Protein AF-A0A699ZRI1-F1 (afdb_monomer_lite)

Secondary structure (DSSP, 8-state):
---HHHHHHHT-HHHHHHHHHHHH-HHHHHHHHTSHHHHHHHHHHHHTTS----

Organism: Haematococcus lacustris (NCBI:txid44745)

Sequence (54 aa):
MSDPEVQGILRDPVMQNVLRELQENPRSSQQHLRQPEIMAKINKLVAAGIIQMK

Foldseek 3Di:
DPDVLLVVLVVDPLNVVLVVCCVVPVVVSVVVCVDVVSVVNVVVCVVVVNDDDD

pLDDT: mean 86.09, std 7.2, range [60.5, 92.75]

Structure (mmCIF, N/CA/C/O backbone):
data_AF-A0A699ZRI1-F1
#
_entry.id   AF-A0A699ZRI1-F1
#
loop_
_atom_site.group_PDB
_atom_site.id
_atom_site.type_symbol
_atom_site.label_atom_id
_atom_site.label_alt_id
_atom_site.label_comp_id
_atom_site.label_asym_id
_atom_site.label_entity_id
_atom_site.label_seq_id
_atom_site.pdbx_PDB_ins_code
_atom_site.Cartn_x
_atom_site.Cartn_y
_atom_site.Cartn_z
_atom_site.occupancy
_atom_site.B_iso_or_equiv
_atom_site.auth_seq_id
_atom_site.auth_comp_id
_atom_site.auth_asym_id
_atom_site.auth_atom_id
_atom_site.pdbx_PDB_model_num
ATOM 1 N N . MET A 1 1 ? -10.139 7.962 15.016 1.00 60.50 1 MET A N 1
ATOM 2 C CA . MET A 1 1 ? -8.861 7.370 15.467 1.00 60.50 1 MET A CA 1
ATOM 3 C C . MET A 1 1 ? -8.214 6.767 14.238 1.00 60.50 1 MET A C 1
ATOM 5 O O . MET A 1 1 ? -8.892 6.007 13.563 1.00 60.50 1 MET A O 1
ATOM 9 N N . SER A 1 2 ? -7.002 7.190 13.872 1.00 67.94 2 SER A N 1
ATOM 10 C CA . SER A 1 2 ? -6.315 6.657 12.689 1.00 67.94 2 SER A CA 1
ATOM 11 C C . SER A 1 2 ? -6.147 5.152 12.841 1.00 67.94 2 SER A C 1
ATOM 13 O O . SER A 1 2 ? -5.637 4.702 13.864 1.00 67.94 2 SER A O 1
ATOM 15 N N . ASP A 1 3 ? -6.623 4.398 11.856 1.00 85.69 3 ASP A N 1
ATOM 16 C CA . ASP A 1 3 ? -6.573 2.943 11.879 1.00 85.69 3 ASP A CA 1
ATOM 17 C C . ASP A 1 3 ? -5.096 2.488 11.970 1.00 85.69 3 ASP A C 1
ATOM 19 O O . ASP A 1 3 ? -4.290 2.844 11.098 1.00 85.69 3 ASP A O 1
ATOM 23 N N . PRO A 1 4 ? -4.692 1.773 13.039 1.00 87.12 4 PRO A N 1
ATOM 24 C CA . PRO A 1 4 ? -3.311 1.326 13.209 1.00 87.12 4 PRO A CA 1
ATOM 25 C C . PRO A 1 4 ? -2.869 0.395 12.076 1.00 87.12 4 PRO A C 1
ATOM 27 O O . PRO A 1 4 ? -1.684 0.352 11.741 1.00 87.12 4 PRO A O 1
ATOM 30 N N . GLU A 1 5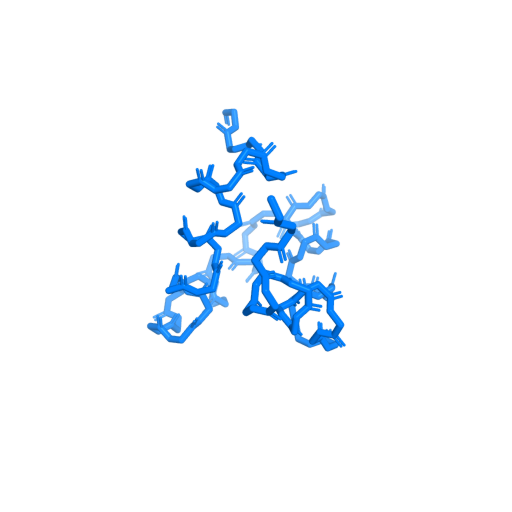 ? -3.807 -0.303 11.438 1.00 87.62 5 GLU A N 1
ATOM 31 C CA . GLU A 1 5 ? -3.513 -1.147 10.293 1.00 87.62 5 GLU A CA 1
ATOM 32 C C . GLU A 1 5 ? -3.127 -0.312 9.069 1.00 87.62 5 GLU A C 1
ATOM 34 O O . GLU A 1 5 ? -2.113 -0.577 8.427 1.00 87.62 5 GLU A O 1
ATOM 39 N N . VAL A 1 6 ? -3.862 0.769 8.802 1.00 89.56 6 VAL A N 1
ATOM 40 C CA . VAL A 1 6 ? -3.542 1.735 7.740 1.00 89.56 6 VAL A CA 1
ATOM 41 C C . VAL A 1 6 ? -2.160 2.350 7.954 1.00 89.56 6 VAL A C 1
ATOM 43 O O . VAL A 1 6 ? -1.374 2.457 7.014 1.00 89.56 6 VAL A O 1
ATOM 46 N N . GLN A 1 7 ? -1.820 2.700 9.196 1.00 88.94 7 GLN A N 1
ATOM 47 C CA . GLN A 1 7 ? -0.478 3.190 9.523 1.00 88.94 7 GLN A CA 1
ATOM 48 C C . GLN A 1 7 ? 0.607 2.135 9.281 1.00 88.94 7 GLN A C 1
ATOM 50 O O . GLN A 1 7 ? 1.691 2.478 8.808 1.00 88.94 7 GLN A O 1
ATOM 55 N N . GLY A 1 8 ? 0.323 0.865 9.578 1.00 91.75 8 GLY A N 1
ATOM 56 C CA . GLY A 1 8 ? 1.217 -0.250 9.269 1.00 91.75 8 GLY A CA 1
ATOM 57 C C . GLY A 1 8 ? 1.453 -0.391 7.767 1.00 91.75 8 GLY A C 1
ATOM 58 O O . GLY A 1 8 ? 2.595 -0.509 7.332 1.00 91.75 8 GLY A O 1
ATOM 59 N N . ILE A 1 9 ? 0.392 -0.277 6.970 1.00 91.12 9 ILE A N 1
ATOM 60 C CA . ILE A 1 9 ? 0.466 -0.370 5.510 1.00 91.12 9 ILE A CA 1
ATOM 61 C C . ILE A 1 9 ? 1.273 0.791 4.915 1.00 91.12 9 ILE A C 1
ATOM 63 O O . ILE A 1 9 ? 2.088 0.577 4.024 1.00 91.12 9 ILE A O 1
ATOM 67 N N . LEU A 1 10 ? 1.099 2.018 5.411 1.00 87.56 10 LEU A N 1
ATOM 68 C CA . LEU A 1 10 ? 1.879 3.175 4.946 1.00 87.56 10 LEU A CA 1
ATOM 69 C C . LEU A 1 10 ? 3.377 3.065 5.273 1.00 87.56 10 LEU A C 1
ATOM 71 O O . LEU A 1 10 ? 4.216 3.662 4.593 1.00 87.56 10 LEU A O 1
ATOM 75 N N . ARG A 1 11 ? 3.718 2.311 6.321 1.00 91.00 11 ARG A N 1
ATOM 76 C CA . ARG A 1 11 ? 5.102 2.012 6.711 1.00 91.00 11 ARG A CA 1
ATOM 77 C C . ARG A 1 11 ? 5.690 0.818 5.961 1.00 91.00 11 ARG A C 1
ATOM 79 O O . ARG A 1 11 ? 6.886 0.576 6.086 1.00 91.00 11 ARG A O 1
ATOM 86 N N . ASP A 1 12 ? 4.881 0.085 5.202 1.00 92.75 12 ASP A N 1
ATOM 87 C CA . ASP A 1 12 ? 5.333 -1.072 4.443 1.00 92.75 12 ASP A CA 1
ATOM 88 C C . ASP A 1 12 ? 6.190 -0.614 3.242 1.00 92.75 12 ASP A C 1
ATOM 90 O O . ASP A 1 12 ? 5.692 0.109 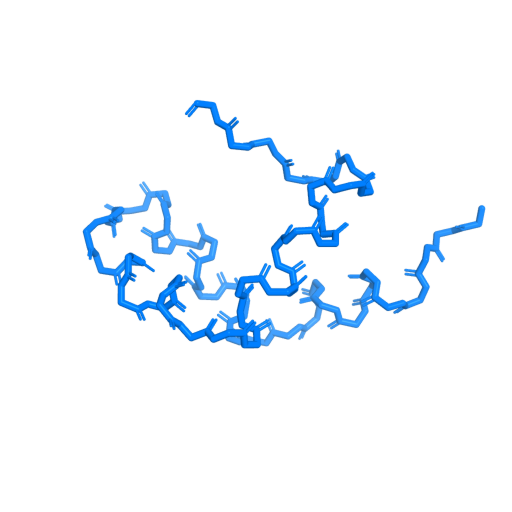2.370 1.00 92.75 12 ASP A O 1
ATOM 94 N N . PRO A 1 13 ? 7.468 -1.031 3.155 1.00 90.88 13 PRO A N 1
ATOM 95 C CA . PRO A 1 13 ? 8.353 -0.641 2.059 1.00 90.88 13 PRO A CA 1
ATOM 96 C C . PRO A 1 13 ? 7.865 -1.155 0.699 1.00 90.88 13 PRO A C 1
ATOM 98 O O . PRO A 1 13 ? 8.058 -0.485 -0.316 1.00 90.88 13 PRO A O 1
ATOM 101 N N . VAL A 1 14 ? 7.188 -2.308 0.662 1.00 89.81 14 VAL A N 1
ATOM 102 C CA . VAL A 1 14 ? 6.590 -2.833 -0.570 1.00 89.81 14 VAL A CA 1
ATOM 103 C C . VAL A 1 14 ? 5.483 -1.898 -1.027 1.00 89.81 14 VAL A C 1
ATOM 105 O O . VAL A 1 14 ? 5.429 -1.545 -2.200 1.00 89.81 14 VAL A O 1
ATOM 108 N N . MET A 1 15 ? 4.633 -1.439 -0.108 1.00 90.50 15 MET A N 1
ATOM 109 C CA . MET A 1 15 ? 3.538 -0.546 -0.472 1.00 90.50 15 MET A CA 1
ATOM 110 C C . MET A 1 15 ? 4.045 0.809 -0.957 1.00 90.50 15 MET A C 1
ATOM 112 O O . MET A 1 15 ? 3.551 1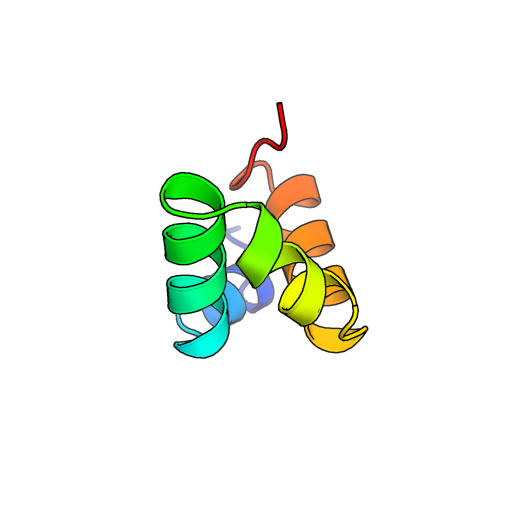.326 -1.952 1.00 90.50 15 MET A O 1
ATOM 116 N N . GLN A 1 16 ? 5.082 1.352 -0.322 1.00 90.81 16 GLN A N 1
ATOM 117 C CA . GLN A 1 16 ? 5.723 2.584 -0.786 1.00 90.81 16 GLN A CA 1
ATOM 118 C C . GLN A 1 16 ? 6.259 2.457 -2.217 1.00 90.81 16 GLN A C 1
ATOM 120 O O . GLN A 1 16 ? 6.069 3.369 -3.024 1.00 90.81 16 GLN A O 1
ATOM 125 N N . ASN A 1 17 ? 6.871 1.319 -2.554 1.00 89.81 17 ASN A N 1
ATOM 126 C CA . ASN A 1 17 ? 7.334 1.050 -3.915 1.00 89.81 17 ASN A CA 1
ATOM 127 C C . ASN A 1 17 ? 6.165 0.916 -4.894 1.00 89.81 17 ASN A C 1
ATOM 129 O O . ASN A 1 17 ? 6.201 1.523 -5.956 1.00 89.81 17 ASN A O 1
ATOM 133 N N . VAL A 1 18 ? 5.097 0.206 -4.520 1.00 88.56 18 VAL A N 1
ATOM 134 C CA . VAL A 1 18 ? 3.904 0.046 -5.367 1.00 88.56 18 VAL A CA 1
ATOM 135 C C . VAL A 1 18 ? 3.245 1.384 -5.674 1.00 88.56 18 VAL A C 1
ATOM 137 O O . VAL A 1 18 ? 2.849 1.613 -6.812 1.00 88.56 18 VAL A O 1
ATOM 140 N N . LEU A 1 19 ? 3.139 2.278 -4.689 1.00 86.75 19 LEU A N 1
ATOM 141 C CA . LEU A 1 19 ? 2.572 3.613 -4.891 1.00 86.75 19 LEU A CA 1
ATOM 142 C C . LEU A 1 19 ? 3.445 4.474 -5.803 1.00 86.75 19 LEU A C 1
ATOM 144 O O . LEU A 1 19 ? 2.910 5.188 -6.650 1.00 86.75 19 LEU A O 1
ATOM 148 N N . ARG A 1 20 ? 4.772 4.373 -5.670 1.00 88.69 20 ARG A N 1
ATOM 149 C CA . ARG A 1 20 ? 5.716 5.038 -6.573 1.00 88.69 20 ARG A CA 1
ATOM 150 C C . ARG A 1 20 ? 5.598 4.488 -7.994 1.00 88.69 20 ARG A C 1
ATOM 152 O O . ARG A 1 20 ? 5.418 5.258 -8.930 1.00 88.69 20 ARG A O 1
ATOM 159 N N . GLU A 1 21 ? 5.598 3.168 -8.154 1.00 87.62 21 GLU A N 1
ATOM 160 C CA . GLU A 1 21 ? 5.422 2.518 -9.453 1.00 87.62 21 GLU A CA 1
ATOM 161 C C . GLU A 1 21 ? 4.052 2.807 -10.068 1.00 87.62 21 GLU A C 1
ATOM 163 O O . GLU A 1 21 ? 3.954 2.957 -11.275 1.00 87.62 21 GLU A O 1
ATOM 168 N N . LEU A 1 22 ? 2.987 2.939 -9.277 1.00 84.69 22 LEU A N 1
ATOM 169 C CA . LEU A 1 22 ? 1.674 3.360 -9.774 1.00 84.69 22 LEU A CA 1
ATOM 170 C C . LEU A 1 22 ? 1.724 4.739 -10.445 1.00 84.69 22 LEU A C 1
ATOM 172 O O . LEU A 1 22 ? 1.006 4.951 -11.421 1.00 84.69 22 LEU A O 1
ATOM 176 N N . GLN A 1 23 ? 2.565 5.647 -9.942 1.00 83.56 23 GLN A N 1
ATOM 177 C CA . GLN A 1 23 ? 2.764 6.980 -10.515 1.00 83.56 23 GLN A CA 1
ATOM 178 C C . GLN A 1 23 ? 3.731 6.967 -11.706 1.00 83.56 23 GLN A C 1
ATOM 180 O O . GLN A 1 23 ? 3.461 7.616 -12.713 1.00 83.56 23 GLN A O 1
ATOM 185 N N . GLU A 1 24 ? 4.846 6.240 -11.606 1.00 89.81 24 GLU A N 1
ATOM 186 C CA . GLU A 1 24 ? 5.897 6.233 -12.633 1.00 89.81 24 GLU A CA 1
ATOM 187 C C . GLU A 1 24 ? 5.605 5.260 -13.786 1.00 89.81 24 GLU A C 1
ATOM 189 O O . GLU A 1 24 ? 5.817 5.581 -14.955 1.00 89.81 24 GLU A O 1
ATOM 194 N N . ASN A 1 25 ? 5.129 4.055 -13.472 1.00 86.69 25 ASN A N 1
ATOM 195 C CA . ASN A 1 25 ? 4.885 2.981 -14.429 1.00 86.69 25 ASN A CA 1
ATOM 196 C C . ASN A 1 25 ? 3.702 2.079 -14.012 1.00 86.69 25 ASN A C 1
ATOM 198 O O . ASN A 1 25 ? 3.898 0.970 -13.492 1.00 86.69 25 ASN A O 1
ATOM 202 N N . PRO A 1 26 ? 2.459 2.486 -14.323 1.00 81.94 26 PRO A N 1
ATOM 203 C CA . PRO A 1 26 ? 1.262 1.737 -13.949 1.00 81.94 26 PRO A CA 1
ATOM 204 C C . PRO A 1 26 ? 1.188 0.320 -14.545 1.00 81.94 26 PRO A C 1
ATOM 206 O O . PRO A 1 26 ? 0.384 -0.489 -14.094 1.00 81.94 26 PRO A O 1
ATOM 209 N N . ARG A 1 27 ? 2.011 -0.024 -15.547 1.00 85.25 27 ARG A N 1
ATOM 210 C CA . ARG A 1 27 ? 2.087 -1.399 -16.074 1.00 85.25 27 ARG A CA 1
ATOM 211 C C . ARG A 1 27 ? 2.883 -2.334 -15.163 1.00 85.25 27 ARG A C 1
ATOM 213 O O . ARG A 1 27 ? 2.528 -3.502 -15.062 1.00 85.25 27 ARG A O 1
ATOM 220 N N . SER A 1 28 ? 3.934 -1.839 -14.506 1.00 83.50 28 SER A N 1
ATOM 221 C CA . SER A 1 28 ? 4.720 -2.626 -13.540 1.00 83.50 28 SER A CA 1
ATOM 222 C C . SER A 1 28 ? 3.911 -2.881 -12.272 1.00 83.50 28 SER A C 1
ATOM 224 O O . SER A 1 28 ? 3.780 -4.017 -11.810 1.00 83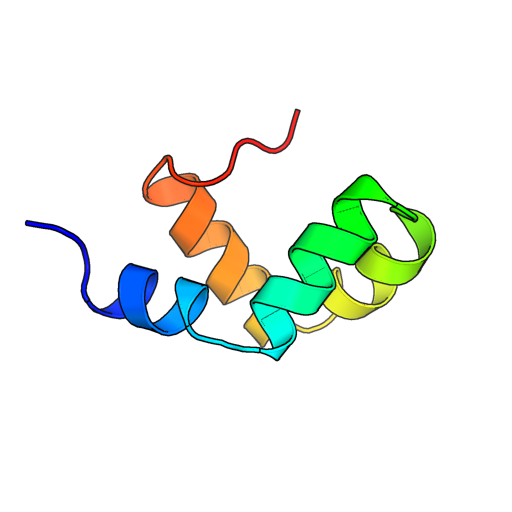.50 28 SER A O 1
ATOM 226 N N . SER A 1 29 ? 3.241 -1.835 -11.783 1.00 83.38 29 SER A N 1
ATOM 227 C CA . SER A 1 29 ? 2.429 -1.928 -10.574 1.00 83.38 29 SER A CA 1
ATOM 228 C C . SER A 1 29 ? 1.276 -2.927 -10.708 1.00 83.38 29 SER A C 1
ATOM 230 O O . SER A 1 29 ? 0.916 -3.562 -9.720 1.00 83.38 29 SER A O 1
ATOM 232 N N . GLN A 1 30 ? 0.751 -3.176 -11.918 1.00 83.88 30 GLN A N 1
ATOM 233 C CA . GLN A 1 30 ? -0.242 -4.233 -12.161 1.00 83.88 30 GLN A CA 1
ATOM 234 C C . GLN A 1 30 ? 0.221 -5.609 -11.672 1.00 83.88 30 GLN A C 1
ATOM 236 O O . GLN A 1 30 ? -0.594 -6.373 -11.159 1.00 83.88 30 GLN A O 1
ATOM 241 N N . GLN A 1 31 ? 1.508 -5.942 -11.788 1.00 86.75 31 GLN A N 1
ATOM 242 C CA . GLN A 1 31 ? 2.024 -7.217 -11.292 1.00 86.75 31 GLN A CA 1
ATOM 243 C C . GLN A 1 31 ? 1.966 -7.291 -9.761 1.00 86.75 31 GLN A C 1
ATOM 245 O O . GLN A 1 31 ? 1.653 -8.343 -9.203 1.00 86.75 31 GLN A O 1
ATOM 250 N N . HIS A 1 32 ? 2.197 -6.172 -9.079 1.00 86.31 32 HIS A N 1
ATOM 251 C CA . HIS A 1 32 ? 2.041 -6.066 -7.631 1.00 86.31 32 HIS A CA 1
ATOM 252 C C . HIS A 1 32 ? 0.574 -6.100 -7.204 1.00 86.31 32 HIS A C 1
ATOM 254 O O . HIS A 1 32 ? 0.232 -6.793 -6.252 1.00 86.31 32 HIS A O 1
ATOM 260 N N . LEU A 1 33 ? -0.313 -5.448 -7.957 1.00 83.81 33 LEU A N 1
ATOM 261 C CA . LEU A 1 33 ? -1.762 -5.501 -7.741 1.00 83.81 33 LEU A CA 1
ATOM 262 C C . LEU A 1 33 ? -2.345 -6.910 -7.925 1.00 83.81 33 LEU A C 1
ATOM 264 O O . LEU A 1 33 ? -3.427 -7.197 -7.427 1.00 83.81 33 LEU A O 1
ATOM 268 N N . ARG A 1 34 ? -1.646 -7.822 -8.608 1.00 88.19 34 ARG A N 1
ATOM 269 C CA . ARG A 1 34 ? -2.056 -9.235 -8.679 1.00 88.19 34 ARG A CA 1
ATOM 270 C C . ARG A 1 34 ? -1.814 -9.994 -7.379 1.00 88.19 34 ARG A C 1
ATOM 272 O O . ARG A 1 34 ? -2.376 -11.072 -7.204 1.00 88.19 34 ARG A O 1
ATOM 279 N N . GLN A 1 35 ? -0.990 -9.461 -6.479 1.00 90.44 35 GLN A N 1
ATOM 280 C CA . GLN A 1 35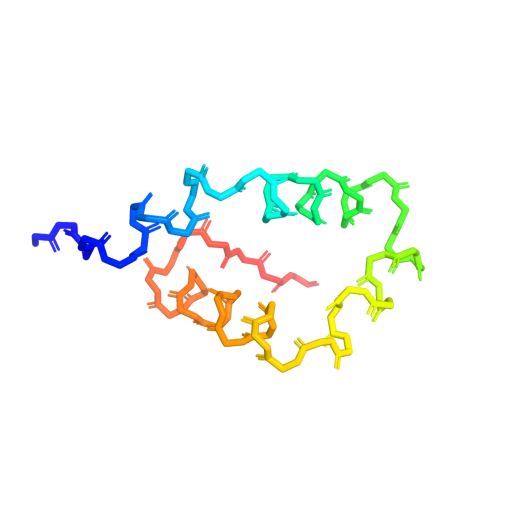 ? -0.742 -10.086 -5.190 1.00 90.44 35 GLN A CA 1
ATOM 281 C C . GLN A 1 35 ? -1.925 -9.789 -4.255 1.00 90.44 35 GLN A C 1
ATOM 283 O O . GLN A 1 35 ? -2.217 -8.617 -3.994 1.00 90.44 35 GLN A O 1
ATOM 288 N N . PRO A 1 36 ? -2.604 -10.819 -3.721 1.00 90.25 36 PRO A N 1
ATOM 289 C CA . PRO A 1 36 ? -3.804 -10.629 -2.908 1.00 90.25 36 PRO A CA 1
ATOM 290 C C . PRO A 1 36 ? -3.531 -9.823 -1.631 1.00 90.25 36 PRO A C 1
ATOM 292 O O . PRO A 1 36 ? -4.374 -9.027 -1.223 1.00 90.25 36 PRO A O 1
ATOM 295 N N . GLU A 1 37 ? -2.338 -9.949 -1.043 1.00 90.38 37 GLU A N 1
ATOM 296 C CA . GLU A 1 37 ? -1.921 -9.114 0.090 1.00 90.38 37 GLU A CA 1
ATOM 297 C C . GLU A 1 37 ? -1.862 -7.625 -0.264 1.00 90.38 37 GLU A C 1
ATOM 299 O O . GLU A 1 37 ? -2.357 -6.789 0.488 1.00 90.38 37 GLU A O 1
ATOM 304 N N . ILE A 1 38 ? -1.280 -7.273 -1.413 1.00 89.81 38 ILE A N 1
ATOM 305 C CA . ILE A 1 38 ? -1.133 -5.873 -1.833 1.00 89.81 38 ILE A CA 1
ATOM 306 C C . ILE A 1 38 ? -2.499 -5.273 -2.154 1.00 89.81 38 ILE A C 1
ATOM 308 O O . ILE A 1 38 ? -2.799 -4.165 -1.714 1.00 89.81 38 ILE A O 1
ATOM 312 N N . MET A 1 39 ? -3.360 -6.027 -2.837 1.00 90.25 39 MET A N 1
ATOM 313 C CA . MET A 1 39 ? -4.752 -5.633 -3.066 1.00 90.25 39 MET A CA 1
ATOM 314 C C . MET A 1 39 ? -5.506 -5.382 -1.762 1.00 90.25 39 MET A C 1
ATOM 316 O O . MET A 1 39 ? -6.173 -4.359 -1.629 1.00 90.25 39 MET A O 1
ATOM 320 N N . ALA A 1 40 ? -5.379 -6.276 -0.777 1.00 92.19 40 ALA A N 1
ATOM 321 C CA . ALA A 1 40 ? -6.015 -6.093 0.523 1.00 92.19 40 ALA A CA 1
ATOM 322 C C . ALA A 1 40 ? -5.531 -4.809 1.214 1.00 92.19 40 ALA A C 1
ATOM 324 O O . ALA A 1 40 ? -6.344 -4.028 1.711 1.00 92.19 40 ALA A O 1
ATOM 325 N N . LYS A 1 41 ? -4.218 -4.554 1.186 1.00 91.56 41 LYS A N 1
ATOM 326 C CA . LYS A 1 41 ? -3.603 -3.345 1.744 1.00 91.56 41 LYS A CA 1
ATOM 327 C C . LYS A 1 41 ? -4.112 -2.077 1.056 1.00 91.56 41 LYS A C 1
ATOM 329 O O . LYS A 1 41 ? -4.543 -1.142 1.724 1.00 91.56 41 LYS A O 1
ATOM 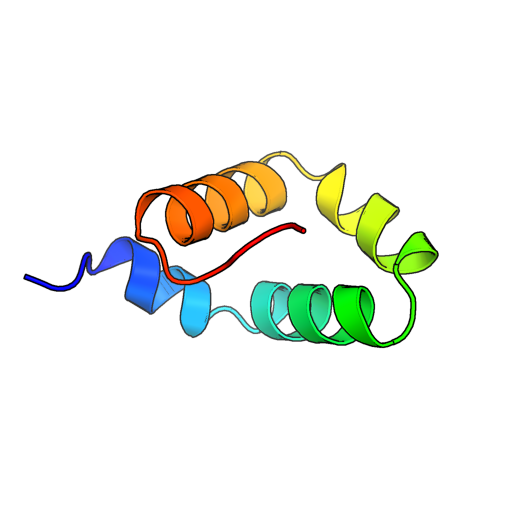334 N N . ILE A 1 42 ? -4.136 -2.058 -0.273 1.00 89.88 42 ILE A N 1
ATOM 335 C CA . ILE A 1 42 ? -4.618 -0.907 -1.040 1.00 89.88 42 ILE A CA 1
ATOM 336 C C . ILE A 1 42 ? -6.107 -0.661 -0.805 1.00 89.88 42 ILE A C 1
ATOM 338 O O . ILE A 1 42 ? -6.493 0.478 -0.563 1.00 89.88 42 ILE A O 1
ATOM 342 N N . ASN A 1 43 ? -6.936 -1.706 -0.793 1.00 89.75 43 ASN A N 1
ATOM 343 C CA . ASN A 1 43 ? -8.361 -1.571 -0.491 1.00 89.75 43 ASN A CA 1
ATOM 344 C C . ASN A 1 43 ? -8.593 -0.931 0.884 1.00 89.75 43 ASN A C 1
ATOM 346 O O . ASN A 1 43 ? -9.475 -0.087 1.017 1.00 89.75 43 ASN A O 1
ATOM 350 N N . LYS A 1 44 ? -7.771 -1.264 1.889 1.00 90.94 44 LYS A N 1
ATOM 351 C CA . LYS A 1 44 ? -7.822 -0.610 3.208 1.00 90.94 44 LYS A CA 1
ATOM 352 C C . LYS A 1 44 ? -7.430 0.860 3.142 1.00 90.94 44 LYS A C 1
ATOM 354 O O . LYS A 1 44 ? -8.116 1.694 3.723 1.00 90.94 44 LYS A O 1
ATOM 359 N N . LEU A 1 45 ? -6.378 1.200 2.398 1.00 89.50 45 LEU A N 1
ATOM 360 C CA . LEU A 1 45 ? -5.976 2.595 2.203 1.00 89.50 45 LEU A CA 1
ATOM 361 C C . LEU A 1 45 ? -7.037 3.419 1.451 1.00 89.50 45 LEU A C 1
ATOM 363 O O . LEU A 1 45 ? -7.241 4.587 1.780 1.00 89.50 45 LEU A O 1
ATOM 367 N N . VAL A 1 46 ? -7.728 2.820 0.478 1.00 89.44 46 VAL A N 1
ATOM 368 C CA . VAL A 1 46 ? -8.840 3.445 -0.257 1.00 89.44 46 VAL A CA 1
ATOM 369 C C . VAL A 1 46 ? -10.061 3.618 0.646 1.00 89.44 46 VAL A C 1
ATOM 371 O O . VAL A 1 46 ? -10.629 4.705 0.701 1.00 89.44 46 VAL A O 1
ATOM 374 N N . ALA A 1 47 ? -10.433 2.587 1.409 1.00 89.44 47 ALA A N 1
ATOM 375 C CA . ALA A 1 47 ? -11.538 2.652 2.367 1.00 89.44 47 ALA A CA 1
ATOM 376 C C . ALA A 1 47 ? -11.293 3.694 3.471 1.00 89.44 47 ALA A C 1
ATOM 378 O O . ALA A 1 47 ? -12.225 4.355 3.921 1.00 89.44 47 ALA A O 1
ATOM 379 N N . ALA A 1 48 ? -10.032 3.880 3.869 1.00 89.38 48 ALA A N 1
ATOM 380 C CA . ALA A 1 48 ? -9.611 4.921 4.801 1.00 89.38 48 ALA A CA 1
ATOM 381 C C . ALA A 1 48 ? -9.511 6.323 4.164 1.00 89.38 48 ALA A C 1
ATOM 383 O O . ALA A 1 48 ? -9.210 7.287 4.865 1.00 89.38 48 ALA A O 1
ATOM 384 N N . GLY A 1 49 ? -9.733 6.449 2.851 1.00 86.31 49 GLY A N 1
ATOM 385 C CA . GLY A 1 49 ? -9.666 7.714 2.119 1.00 86.31 49 GLY A CA 1
ATOM 386 C C . GLY A 1 49 ? -8.251 8.269 1.933 1.00 86.31 49 GLY A C 1
ATOM 387 O O . GLY A 1 49 ? -8.102 9.444 1.608 1.00 86.31 49 GLY A O 1
ATOM 388 N N . ILE A 1 50 ? -7.212 7.454 2.145 1.00 85.75 50 ILE A N 1
ATOM 389 C CA . ILE A 1 50 ? -5.808 7.878 2.012 1.00 85.75 50 ILE A CA 1
ATOM 390 C C . ILE A 1 50 ? -5.341 7.817 0.559 1.00 85.75 50 ILE A C 1
ATOM 392 O O . ILE A 1 50 ? -4.570 8.667 0.119 1.00 85.75 50 ILE A O 1
ATOM 396 N N . ILE A 1 51 ? -5.812 6.822 -0.193 1.00 81.00 51 ILE A N 1
ATOM 397 C CA . ILE A 1 51 ? -5.518 6.687 -1.620 1.00 81.00 51 ILE A CA 1
ATOM 398 C C . ILE A 1 51 ? -6.797 6.899 -2.415 1.00 81.00 51 ILE A C 1
ATOM 400 O O . ILE A 1 51 ? -7.835 6.318 -2.106 1.00 81.00 51 ILE A O 1
ATOM 404 N N . GLN A 1 52 ? -6.692 7.676 -3.490 1.00 72.44 52 GLN A N 1
ATOM 405 C CA . GLN A 1 52 ? -7.709 7.755 -4.529 1.00 72.44 52 GLN A CA 1
ATOM 406 C C . GLN A 1 52 ? -7.166 7.100 -5.799 1.00 72.44 52 GLN A C 1
ATOM 408 O O . GLN A 1 52 ? -6.229 7.609 -6.411 1.00 72.44 52 GLN A O 1
ATOM 413 N N . MET A 1 53 ? -7.751 5.967 -6.191 1.00 66.75 53 MET A N 1
ATOM 414 C CA . MET A 1 53 ? -7.630 5.495 -7.569 1.00 66.75 53 MET A CA 1
ATOM 415 C C . MET A 1 53 ? -8.567 6.356 -8.417 1.00 66.75 53 MET A C 1
ATOM 417 O O . MET A 1 53 ? -9.765 6.393 -8.138 1.00 66.75 53 MET A O 1
ATOM 421 N N . LYS A 1 54 ? -8.016 7.099 -9.376 1.00 60.56 54 LYS A N 1
ATOM 422 C CA . LYS A 1 54 ? -8.777 7.938 -10.306 1.00 60.56 54 LYS A CA 1
ATOM 423 C C . LYS A 1 54 ? -8.923 7.242 -11.650 1.00 60.56 54 LYS A C 1
ATOM 425 O O . LYS A 1 54 ? -7.975 6.513 -12.019 1.00 60.56 54 LYS A O 1
#

Radius of gyration: 10.69 Å; chains: 1; bounding box: 20×19×32 Å

InterPro domains:
  IPR006636 Heat shock chaperonin-binding [SM00727] (3-42)
  IPR041243 STI1/HOP, DP domain [PF17830] (1-46)